Protein AF-A0A7C5IQB2-F1 (afdb_monomer)

Foldseek 3Di:
DVCVVVVVVVVVPPPCPDDDAAEAEAQAQWWWKQKADVRDIDIDGQALVDQDDDDDDDQDPAFIKMKIDHPPDIDIDTDGGPDDGGHWYQHVNHTSHDD

Sequence (99 aa):
MKYFLILILFASQVLWAQKPIRVVKATAVQTYFVEGKSGEKSDWWLDAGLACDIYQMDKISKPTWVAFHTDIDSFRVKMKPGEQYDFVVLLNGVDSCFT

Solvent-accessible surface area (backbone atoms only — not comparable to full-atom values): 6166 Å² total; per-residue (Å²): 118,80,66,58,60,57,56,55,64,62,66,67,68,76,76,79,68,75,81,82,69,49,77,40,49,24,75,55,50,64,31,33,36,33,42,57,86,86,56,50,73,45,80,43,73,65,54,62,87,39,55,76,80,77,88,81,76,79,92,52,91,52,76,35,47,37,33,45,40,43,79,72,37,67,52,74,47,77,43,45,63,91,62,84,84,77,66,47,51,24,50,73,81,40,62,26,48,58,131

pLDDT: mean 80.3, std 12.17, range [32.72, 93.31]

Structure (mmCIF, N/CA/C/O backbone):
data_AF-A0A7C5IQB2-F1
#
_entry.id   AF-A0A7C5IQB2-F1
#
loop_
_atom_site.group_PDB
_atom_site.id
_atom_site.type_symbol
_atom_site.label_atom_id
_atom_site.label_alt_id
_atom_site.label_comp_id
_atom_site.label_asym_id
_atom_site.label_entity_id
_atom_site.label_seq_id
_atom_site.pdbx_PDB_ins_code
_atom_site.Cartn_x
_atom_site.Cartn_y
_atom_site.Cartn_z
_atom_site.occupancy
_atom_site.B_iso_or_equiv
_atom_site.auth_seq_id
_atom_site.auth_comp_id
_atom_site.auth_asym_id
_atom_site.auth_atom_id
_atom_site.pdbx_PDB_model_num
ATOM 1 N N . MET A 1 1 ? -40.700 -35.216 -3.857 1.00 59.06 1 MET A N 1
ATOM 2 C CA . MET A 1 1 ? -40.457 -33.862 -3.295 1.00 59.06 1 MET A CA 1
ATOM 3 C C . MET A 1 1 ? -39.434 -33.813 -2.150 1.00 59.06 1 MET A C 1
ATOM 5 O O . MET A 1 1 ? -38.968 -32.731 -1.835 1.00 59.06 1 MET A O 1
ATOM 9 N N . LYS A 1 2 ? -39.020 -34.947 -1.558 1.00 60.25 2 LYS A N 1
ATOM 10 C CA . LYS A 1 2 ? -38.077 -34.989 -0.419 1.00 60.25 2 LYS A CA 1
ATOM 11 C C . LYS A 1 2 ? -36.649 -34.505 -0.741 1.00 60.25 2 LYS A C 1
ATOM 13 O O . LYS A 1 2 ? -36.035 -33.845 0.083 1.00 60.25 2 LYS A O 1
ATOM 18 N N . TYR A 1 3 ? -36.150 -34.770 -1.949 1.00 73.56 3 TYR A N 1
ATOM 19 C CA . TYR A 1 3 ? -34.792 -34.378 -2.366 1.00 73.56 3 TYR A CA 1
ATOM 20 C C . TYR A 1 3 ? -34.691 -32.947 -2.911 1.00 73.56 3 TYR A C 1
ATOM 22 O O . TYR A 1 3 ? -33.599 -32.399 -3.014 1.00 73.56 3 TYR A O 1
ATOM 30 N N . PHE A 1 4 ? -35.830 -32.324 -3.225 1.00 77.75 4 PHE A N 1
ATOM 31 C CA . PHE A 1 4 ? -35.874 -30.969 -3.775 1.00 77.75 4 PHE A CA 1
ATOM 32 C C . PHE A 1 4 ? -35.406 -29.928 -2.749 1.00 77.75 4 PHE A C 1
ATOM 34 O O . PHE A 1 4 ? -34.681 -28.999 -3.085 1.00 77.75 4 PHE A O 1
ATOM 41 N N . LEU A 1 5 ? -35.743 -30.142 -1.474 1.00 75.00 5 LEU A N 1
ATOM 42 C CA . LEU A 1 5 ? -35.334 -29.265 -0.377 1.00 75.00 5 LEU A CA 1
ATOM 43 C C . LEU A 1 5 ? -33.820 -29.329 -0.108 1.00 75.00 5 LEU A C 1
ATOM 45 O O . LEU A 1 5 ? -33.202 -28.318 0.209 1.00 75.00 5 LEU A O 1
ATOM 49 N N . ILE A 1 6 ? -33.218 -30.508 -0.294 1.00 77.38 6 ILE A N 1
ATOM 50 C CA . ILE A 1 6 ? -31.774 -30.726 -0.129 1.00 77.38 6 ILE A CA 1
ATOM 51 C C . ILE A 1 6 ? -31.002 -30.006 -1.243 1.00 77.38 6 ILE A C 1
ATOM 53 O O . ILE A 1 6 ? -29.987 -29.372 -0.974 1.00 77.38 6 ILE A O 1
ATOM 57 N N . LEU A 1 7 ? -31.521 -30.022 -2.475 1.00 76.50 7 LEU A N 1
ATOM 58 C CA . LEU A 1 7 ? -30.914 -29.324 -3.613 1.00 76.50 7 LEU A CA 1
ATOM 59 C C . LEU A 1 7 ? -30.876 -27.794 -3.412 1.00 76.50 7 LEU A C 1
ATOM 61 O O . LEU A 1 7 ? -29.890 -27.150 -3.760 1.00 76.50 7 LEU A O 1
ATOM 65 N N . ILE A 1 8 ? -31.914 -27.219 -2.793 1.00 77.31 8 ILE A N 1
ATOM 66 C CA . ILE A 1 8 ? -31.995 -25.777 -2.493 1.00 77.31 8 ILE A CA 1
ATOM 67 C C . ILE A 1 8 ? -30.997 -25.366 -1.395 1.00 77.31 8 ILE A C 1
ATOM 69 O O . ILE A 1 8 ? -30.416 -24.285 -1.466 1.00 77.31 8 ILE A O 1
ATOM 73 N N . LEU A 1 9 ? -30.753 -26.232 -0.407 1.00 74.25 9 LEU A N 1
ATOM 74 C CA . LEU A 1 9 ? -29.793 -25.981 0.678 1.00 74.25 9 LEU A CA 1
ATOM 75 C C . LEU A 1 9 ? -28.329 -25.994 0.207 1.00 74.25 9 LEU A C 1
ATOM 77 O O . LEU A 1 9 ? -27.518 -25.244 0.744 1.00 74.25 9 LEU A O 1
ATOM 81 N N . PHE A 1 10 ? -27.987 -26.792 -0.808 1.00 70.38 10 PHE A N 1
ATOM 82 C CA . PHE A 1 10 ? -26.646 -26.768 -1.409 1.00 70.38 10 PHE A CA 1
ATOM 83 C C . PHE A 1 10 ? -26.428 -25.556 -2.328 1.00 70.38 10 PHE A C 1
ATOM 85 O O . PHE A 1 10 ? -25.313 -25.047 -2.418 1.00 70.38 10 PHE A O 1
ATOM 92 N N . ALA A 1 11 ? -27.487 -25.043 -2.961 1.00 70.12 11 ALA A N 1
ATOM 93 C CA . ALA A 1 11 ? -27.404 -23.881 -3.846 1.00 70.12 11 ALA A CA 1
ATOM 94 C C . ALA A 1 11 ? -27.167 -22.544 -3.111 1.00 70.12 11 ALA A C 1
ATOM 96 O O . ALA A 1 11 ? -26.762 -21.573 -3.743 1.00 70.12 11 ALA A O 1
ATOM 97 N N . SER A 1 12 ? -27.378 -22.460 -1.792 1.00 66.62 12 SER A N 1
ATOM 98 C CA . SER A 1 12 ? -27.155 -21.222 -1.022 1.00 66.62 12 SER A CA 1
ATOM 99 C C . SER A 1 12 ? -25.691 -20.981 -0.624 1.00 66.62 12 SER A C 1
ATOM 101 O O . SER A 1 12 ? -25.362 -19.901 -0.136 1.00 66.62 12 SER A O 1
ATOM 103 N N . GLN A 1 13 ? -24.796 -21.948 -0.857 1.00 67.38 13 GLN A N 1
ATOM 104 C CA . GLN A 1 13 ? -23.392 -21.869 -0.432 1.00 67.38 13 GLN A CA 1
ATOM 105 C C . GLN A 1 13 ? -22.489 -21.073 -1.398 1.00 67.38 13 GLN A C 1
ATOM 107 O O . GLN A 1 13 ? -21.353 -20.765 -1.055 1.00 67.38 13 GLN A O 1
ATOM 112 N N . VAL A 1 14 ? -22.965 -20.698 -2.593 1.00 64.44 14 VAL A N 1
ATOM 113 C CA . VAL A 1 14 ? -22.116 -20.095 -3.649 1.00 64.44 14 VAL A CA 1
ATOM 114 C C . VAL A 1 14 ? -21.942 -18.570 -3.567 1.00 64.44 14 VAL A C 1
ATOM 116 O O . VAL A 1 14 ? -21.285 -17.990 -4.426 1.00 64.44 14 VAL A O 1
ATOM 119 N N 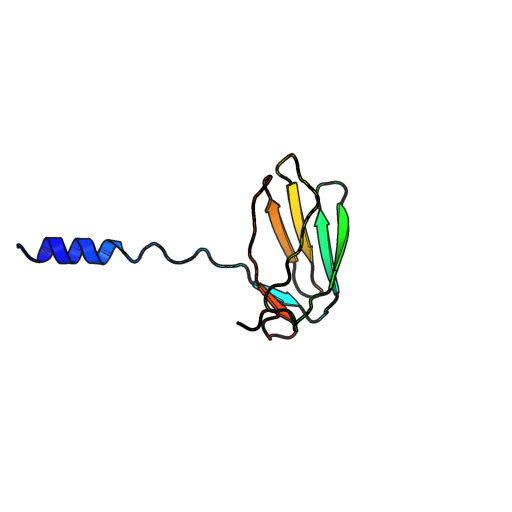. LEU A 1 15 ? -22.502 -17.891 -2.560 1.00 62.66 15 LEU A N 1
ATOM 120 C CA . LEU A 1 15 ? -22.538 -16.416 -2.526 1.00 62.66 15 LEU A CA 1
ATOM 121 C C . LEU A 1 15 ? -21.480 -15.742 -1.639 1.00 62.66 15 LEU A C 1
ATOM 123 O O . LEU A 1 15 ? -21.458 -14.518 -1.544 1.00 62.66 15 LEU A O 1
ATOM 127 N N . TRP A 1 16 ? -20.571 -16.500 -1.028 1.00 61.03 16 TRP A N 1
ATOM 128 C CA . TRP A 1 16 ? -19.488 -15.948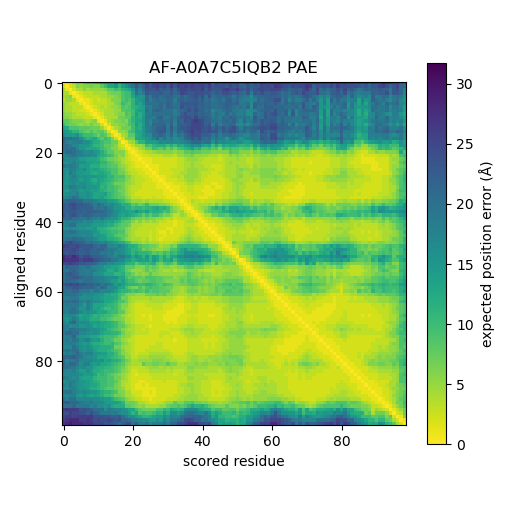 -0.204 1.00 61.03 16 TRP A CA 1
ATOM 129 C C . TRP A 1 16 ? -18.175 -15.933 -0.995 1.00 61.03 16 TRP A C 1
ATOM 131 O O . TRP A 1 16 ? -17.160 -16.476 -0.568 1.00 61.03 16 TRP A O 1
ATOM 141 N N . ALA A 1 17 ? -18.210 -15.356 -2.197 1.00 61.62 17 ALA A N 1
ATOM 142 C CA . ALA A 1 17 ? -17.018 -15.174 -3.014 1.00 61.62 17 ALA A CA 1
ATOM 143 C C . ALA A 1 17 ? -16.188 -14.005 -2.459 1.00 61.62 17 ALA A C 1
ATOM 145 O O . ALA A 1 17 ? -16.723 -12.950 -2.117 1.00 61.62 17 ALA A O 1
ATOM 146 N N . GLN A 1 18 ? -14.887 -14.246 -2.322 1.00 66.06 18 GLN A N 1
ATOM 147 C CA . GLN A 1 18 ? -13.895 -13.403 -1.655 1.00 66.06 18 GLN A CA 1
ATOM 148 C C . GLN A 1 18 ? -14.012 -11.927 -2.061 1.00 66.06 18 GLN A C 1
ATOM 150 O O . GLN A 1 18 ? -14.192 -11.608 -3.238 1.00 66.06 18 GLN A O 1
ATOM 155 N N . LYS A 1 19 ? -13.888 -11.012 -1.087 1.00 69.25 19 LYS A N 1
ATOM 156 C CA . LYS A 1 19 ? -13.748 -9.584 -1.400 1.00 69.25 19 LYS A CA 1
ATOM 157 C C . LYS A 1 19 ? -12.561 -9.440 -2.358 1.00 69.25 19 LYS A C 1
ATOM 159 O O . LYS A 1 19 ? -11.499 -9.971 -2.034 1.00 69.25 19 LYS A O 1
ATOM 164 N N . PRO A 1 20 ? -12.719 -8.765 -3.510 1.00 73.81 20 PRO A N 1
ATOM 165 C CA . PRO A 1 20 ? -11.623 -8.626 -4.453 1.00 73.81 20 PRO A CA 1
ATOM 166 C C . PRO A 1 20 ? -10.475 -7.892 -3.759 1.00 73.81 20 PRO A C 1
ATOM 168 O O . PRO A 1 20 ? -10.639 -6.749 -3.323 1.00 73.81 20 PRO A O 1
ATOM 171 N N . ILE A 1 21 ? -9.338 -8.573 -3.625 1.00 81.94 21 ILE A N 1
ATOM 172 C CA . ILE A 1 21 ? -8.104 -7.965 -3.138 1.00 81.94 21 ILE A CA 1
ATOM 173 C C . ILE A 1 21 ? -7.667 -6.949 -4.190 1.00 81.94 21 ILE A C 1
ATOM 175 O O . ILE A 1 21 ? -7.716 -7.210 -5.395 1.00 81.94 21 ILE A O 1
ATOM 179 N N . ARG A 1 22 ? -7.296 -5.752 -3.740 1.00 87.69 22 ARG A N 1
ATOM 180 C CA . ARG A 1 22 ? -6.837 -4.703 -4.645 1.00 87.69 22 ARG A CA 1
ATOM 181 C C . ARG A 1 22 ? -5.461 -5.079 -5.183 1.00 87.69 22 ARG A C 1
ATOM 183 O O . ARG A 1 22 ? -4.570 -5.381 -4.403 1.00 87.69 22 ARG A O 1
ATOM 190 N N . VAL A 1 23 ? -5.293 -4.996 -6.498 1.00 88.31 23 VAL A N 1
ATOM 191 C CA . VAL A 1 23 ? -4.009 -5.204 -7.172 1.00 88.31 23 VAL A CA 1
ATOM 192 C C . VAL A 1 23 ? -3.521 -3.866 -7.714 1.00 88.31 23 VAL A C 1
ATOM 194 O O . VAL A 1 23 ? -4.279 -3.172 -8.392 1.00 88.31 23 VAL A O 1
ATOM 197 N N . VAL A 1 24 ? -2.277 -3.510 -7.410 1.00 89.44 24 VAL A N 1
ATOM 198 C CA . VAL A 1 24 ? -1.618 -2.256 -7.803 1.00 89.44 24 VAL A CA 1
ATOM 199 C C . VAL A 1 24 ? -0.380 -2.602 -8.616 1.00 89.44 24 VAL A C 1
ATOM 201 O O . VAL A 1 24 ? 0.314 -3.558 -8.295 1.00 89.44 24 VAL A O 1
ATOM 204 N N . LYS A 1 25 ? -0.087 -1.857 -9.680 1.00 90.44 25 LYS A N 1
ATOM 205 C CA . LYS A 1 25 ? 1.088 -2.118 -10.529 1.00 90.44 25 LYS A CA 1
ATOM 206 C C . LYS A 1 25 ? 2.224 -1.154 -10.205 1.00 90.44 25 LYS A C 1
ATOM 208 O O . LYS A 1 25 ? 1.967 0.005 -9.890 1.00 90.44 25 LYS A O 1
ATOM 213 N N . ALA A 1 26 ? 3.462 -1.617 -10.328 1.00 90.06 26 ALA A N 1
ATOM 214 C CA . ALA A 1 26 ? 4.666 -0.800 -10.200 1.00 90.06 26 ALA A CA 1
ATOM 215 C C . ALA A 1 26 ? 5.751 -1.289 -11.172 1.00 90.06 26 ALA A C 1
ATOM 217 O O . ALA A 1 26 ? 5.820 -2.484 -11.466 1.00 90.06 26 ALA A O 1
ATOM 218 N N . THR A 1 27 ? 6.613 -0.395 -11.659 1.00 90.50 27 THR A N 1
ATOM 219 C CA . THR A 1 27 ? 7.922 -0.789 -12.224 1.00 90.50 27 THR A CA 1
ATOM 220 C C . THR A 1 27 ? 9.074 -0.408 -11.304 1.00 90.50 27 THR A C 1
ATOM 222 O O . THR A 1 27 ? 10.118 -1.065 -11.315 1.00 90.50 27 THR A O 1
ATOM 225 N N . ALA A 1 28 ? 8.873 0.608 -10.461 1.00 89.25 28 ALA A N 1
ATOM 226 C CA . ALA A 1 28 ? 9.848 1.053 -9.481 1.00 89.25 28 ALA A CA 1
ATOM 227 C C . ALA A 1 28 ? 9.697 0.305 -8.149 1.00 89.25 28 ALA A C 1
ATOM 229 O O . ALA A 1 28 ? 8.596 0.069 -7.658 1.00 89.25 28 ALA A O 1
ATOM 230 N N . VAL A 1 29 ? 10.840 -0.017 -7.542 1.00 87.94 29 VAL A N 1
ATOM 231 C CA . VAL A 1 29 ? 10.935 -0.614 -6.199 1.00 87.94 29 VAL A CA 1
ATOM 232 C C . VAL A 1 29 ? 10.546 0.399 -5.119 1.00 87.94 29 VAL A C 1
ATOM 234 O O . VAL A 1 29 ? 9.975 0.045 -4.093 1.00 87.94 29 VAL A O 1
ATOM 237 N N . GLN A 1 30 ? 10.857 1.674 -5.349 1.00 90.31 30 GLN A N 1
ATOM 238 C CA . GLN A 1 30 ? 10.525 2.751 -4.431 1.00 90.31 30 GLN A CA 1
ATOM 239 C C . GLN A 1 30 ? 9.073 3.195 -4.632 1.00 90.31 30 GLN A C 1
ATOM 241 O O . GLN A 1 30 ? 8.662 3.575 -5.727 1.00 90.31 30 GLN A O 1
ATOM 246 N N . THR A 1 31 ? 8.324 3.192 -3.540 1.00 91.19 31 THR A N 1
ATOM 247 C CA . THR A 1 31 ? 6.924 3.605 -3.429 1.00 91.19 31 THR A CA 1
ATOM 248 C C . THR A 1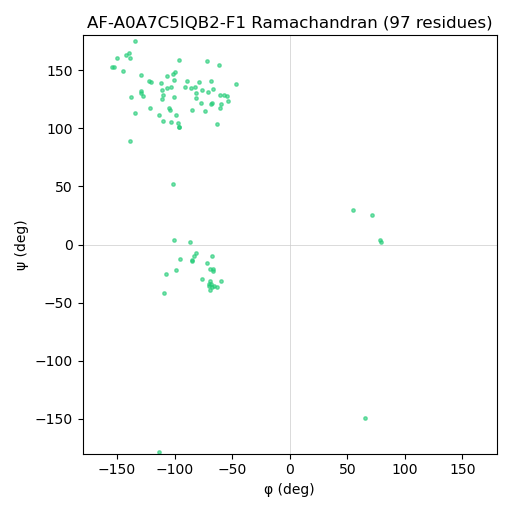 31 ? 6.761 4.496 -2.203 1.00 91.19 31 THR A C 1
ATOM 250 O O . THR A 1 31 ? 7.721 4.717 -1.464 1.00 91.19 31 THR A O 1
ATOM 253 N N . TYR A 1 32 ? 5.575 5.058 -1.986 1.00 92.06 32 TYR A N 1
ATOM 254 C CA . TYR A 1 32 ? 5.322 5.832 -0.773 1.00 92.06 32 TYR A CA 1
ATOM 255 C C . TYR A 1 32 ? 3.851 5.826 -0.371 1.00 92.06 32 TYR A C 1
ATOM 257 O O . TYR A 1 32 ? 2.942 5.730 -1.203 1.00 92.06 32 TYR A O 1
ATOM 265 N N . PHE A 1 33 ? 3.627 5.993 0.926 1.00 92.25 33 PHE A N 1
ATOM 266 C CA . PHE A 1 33 ? 2.320 6.268 1.498 1.00 92.25 33 PHE A CA 1
ATOM 267 C C . PHE A 1 33 ? 2.165 7.757 1.790 1.00 92.25 33 PHE A C 1
ATOM 269 O O . PHE A 1 33 ? 3.128 8.452 2.106 1.00 92.25 33 PHE A O 1
ATOM 276 N N . VAL A 1 34 ? 0.934 8.247 1.678 1.00 91.88 34 VAL A N 1
ATOM 277 C CA . VAL A 1 34 ? 0.533 9.589 2.095 1.00 91.88 34 VAL A CA 1
ATOM 278 C C . VAL A 1 34 ? -0.569 9.461 3.128 1.00 91.88 34 VAL A C 1
ATOM 280 O O . VAL A 1 34 ? -1.661 8.958 2.833 1.00 91.88 34 VAL A O 1
ATOM 283 N N . GLU A 1 35 ? -0.293 9.942 4.334 1.00 88.50 35 GLU A N 1
ATOM 284 C CA . GLU A 1 35 ? -1.181 9.769 5.477 1.00 88.50 35 GLU A CA 1
ATOM 285 C C . GLU A 1 35 ? -1.913 11.061 5.850 1.00 88.50 35 GLU A C 1
ATOM 287 O O . GLU A 1 35 ? -1.361 12.162 5.934 1.00 88.50 35 GLU A O 1
ATOM 292 N N . GLY A 1 36 ? -3.215 10.926 6.099 1.00 81.88 36 GLY A N 1
ATOM 293 C CA . GLY A 1 36 ? -4.027 11.980 6.690 1.00 81.88 36 GLY A CA 1
ATOM 294 C C . GLY A 1 36 ? -4.186 13.231 5.829 1.00 81.88 36 GLY A C 1
ATOM 295 O O . GLY A 1 36 ? -4.316 13.174 4.607 1.00 81.88 36 GLY A O 1
ATOM 296 N N . LYS A 1 37 ? -4.333 14.375 6.509 1.00 72.69 37 LYS A N 1
ATOM 297 C CA . LYS A 1 37 ? -4.512 15.694 5.877 1.00 72.69 37 LYS A CA 1
ATOM 298 C C . LYS A 1 37 ? -3.217 16.500 5.819 1.00 72.69 37 LYS A C 1
ATOM 300 O O . LYS A 1 37 ? -3.152 17.419 5.011 1.00 72.69 37 LYS A O 1
ATOM 305 N N . SER A 1 38 ? -2.239 16.186 6.674 1.00 73.69 38 SER A N 1
ATOM 306 C CA . SER A 1 38 ? -0.914 16.813 6.640 1.00 73.69 38 SER A CA 1
ATOM 307 C C . SER A 1 38 ? -0.153 16.429 5.373 1.00 73.69 38 SER A C 1
ATOM 309 O O . SER A 1 38 ? 0.690 17.199 4.926 1.00 73.69 38 SER A O 1
ATOM 311 N N . GLY A 1 39 ? -0.508 15.296 4.752 1.00 78.75 39 GLY A N 1
ATOM 312 C CA . GLY A 1 3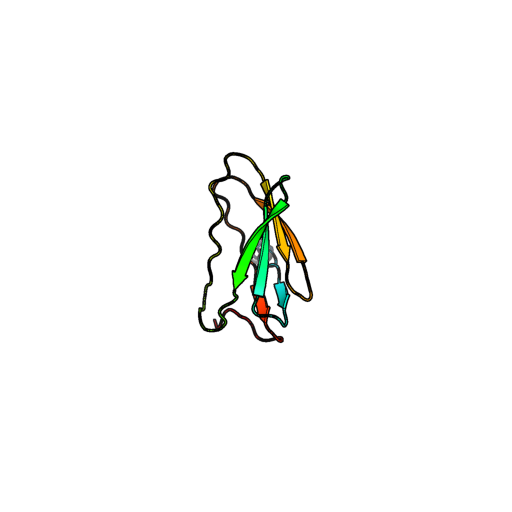9 ? 0.140 14.836 3.529 1.00 78.75 39 GLY A CA 1
ATOM 313 C C . GLY A 1 39 ? 1.554 14.331 3.792 1.00 78.75 39 GLY A C 1
ATOM 314 O O . GLY A 1 39 ? 2.395 14.394 2.897 1.00 78.75 39 GLY A O 1
ATOM 315 N N . GLU A 1 40 ? 1.811 13.876 5.020 1.00 83.75 40 GLU A N 1
ATOM 316 C CA . GLU A 1 40 ? 3.075 13.260 5.405 1.00 83.75 40 GLU A CA 1
ATOM 317 C C . GLU A 1 40 ? 3.348 12.063 4.506 1.00 83.75 40 GLU A C 1
ATOM 319 O O . GLU A 1 40 ? 2.466 11.229 4.280 1.00 83.75 40 GLU A O 1
ATOM 324 N N . LYS A 1 41 ? 4.558 12.052 3.944 1.00 89.69 41 LYS A N 1
ATOM 325 C CA . LYS A 1 41 ? 5.022 11.018 3.032 1.00 89.69 41 LYS A CA 1
ATOM 326 C C . LYS A 1 41 ? 5.915 10.054 3.786 1.00 89.69 41 LYS A C 1
ATOM 328 O O . LYS A 1 41 ? 6.904 10.484 4.377 1.00 89.69 41 LYS A O 1
ATOM 333 N N . SER A 1 42 ? 5.588 8.778 3.681 1.00 89.81 42 SER A N 1
ATOM 334 C CA . SER A 1 42 ? 6.404 7.686 4.193 1.00 89.81 42 SER A CA 1
ATOM 335 C C . SER A 1 42 ? 6.907 6.882 3.009 1.00 89.81 42 SER A C 1
ATOM 337 O O . SER A 1 42 ? 6.110 6.256 2.308 1.00 89.81 42 SE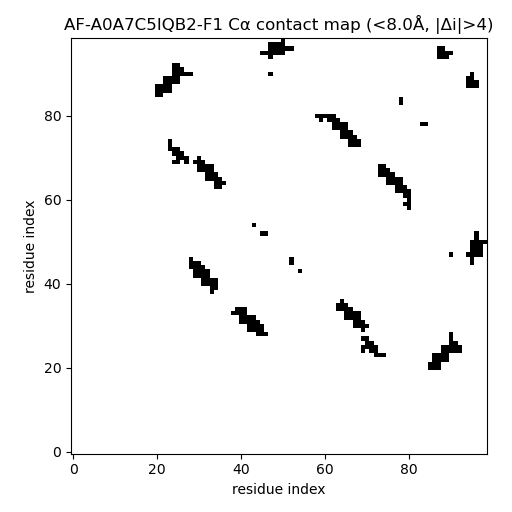R A O 1
ATOM 339 N N . ASP A 1 43 ? 8.211 6.940 2.755 1.00 90.69 43 ASP A N 1
ATOM 340 C CA . ASP A 1 43 ? 8.828 6.142 1.700 1.00 90.69 43 ASP A CA 1
ATOM 341 C C . ASP A 1 43 ? 8.788 4.653 2.070 1.00 90.69 43 ASP A C 1
ATOM 343 O O . ASP A 1 43 ? 8.994 4.270 3.224 1.00 90.69 43 ASP A O 1
ATOM 347 N N . TRP A 1 44 ? 8.523 3.814 1.074 1.00 88.38 44 TRP A N 1
ATOM 348 C CA . TRP A 1 44 ? 8.423 2.367 1.211 1.00 88.38 44 TRP A CA 1
ATOM 349 C C . TRP A 1 44 ? 9.127 1.679 0.046 1.00 88.38 44 TRP A C 1
ATOM 351 O O . TRP A 1 44 ? 8.844 1.969 -1.118 1.00 88.38 44 TRP A O 1
ATOM 361 N N . TRP A 1 45 ? 10.037 0.755 0.338 1.00 87.44 45 TRP A N 1
ATOM 362 C CA . TRP A 1 45 ? 10.758 -0.004 -0.682 1.00 87.44 45 TRP A CA 1
ATOM 363 C C . TRP A 1 45 ? 10.199 -1.414 -0.750 1.00 87.44 45 TRP A C 1
ATOM 365 O O . TRP A 1 45 ? 10.291 -2.156 0.217 1.00 87.44 45 TRP A O 1
ATOM 375 N N . LEU A 1 46 ? 9.638 -1.765 -1.904 1.00 82.38 46 LEU A N 1
ATOM 376 C CA . LEU A 1 46 ? 9.095 -3.091 -2.161 1.00 82.38 46 LEU A CA 1
ATOM 377 C C . LEU A 1 46 ? 10.230 -4.114 -2.209 1.00 82.38 46 LEU A C 1
ATOM 379 O O . LEU A 1 46 ? 11.106 -4.017 -3.063 1.00 82.38 46 LEU A O 1
ATOM 383 N N . ASP A 1 47 ? 10.201 -5.131 -1.360 1.00 76.19 47 ASP A N 1
ATOM 384 C CA . ASP A 1 47 ? 11.141 -6.246 -1.468 1.00 76.19 47 ASP A CA 1
ATOM 385 C C . ASP A 1 47 ? 10.455 -7.464 -2.092 1.00 76.19 47 ASP A C 1
ATOM 387 O O . ASP A 1 47 ? 9.685 -8.165 -1.440 1.00 76.19 47 ASP A O 1
ATOM 391 N N . ALA A 1 48 ? 10.759 -7.746 -3.362 1.00 66.25 48 ALA A N 1
ATOM 392 C CA . ALA A 1 48 ? 10.247 -8.931 -4.053 1.00 66.25 48 ALA A CA 1
ATO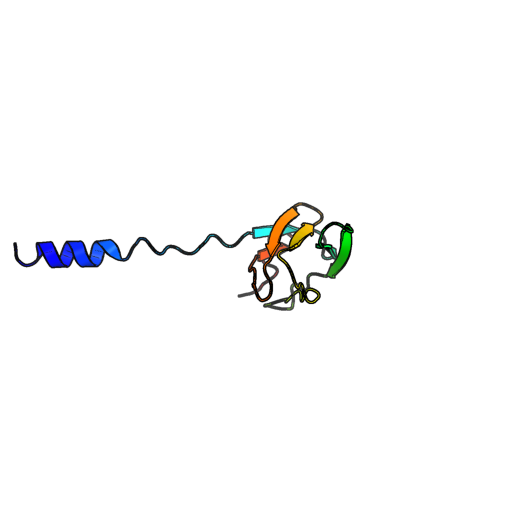M 393 C C . ALA A 1 48 ? 10.803 -10.257 -3.488 1.00 66.25 48 ALA A C 1
ATOM 395 O O . ALA A 1 48 ? 10.346 -11.328 -3.875 1.00 66.25 48 ALA A O 1
ATOM 396 N N . GLY A 1 49 ? 11.812 -10.214 -2.612 1.00 67.19 49 GLY A N 1
ATOM 397 C CA . GLY A 1 49 ? 12.332 -11.377 -1.896 1.00 67.19 49 GLY A CA 1
ATOM 398 C C . GLY A 1 49 ? 11.561 -11.719 -0.617 1.00 67.19 49 GLY A C 1
ATOM 399 O O . GLY A 1 49 ? 11.751 -12.812 -0.080 1.00 67.19 49 GLY A O 1
ATOM 400 N N . LEU A 1 50 ? 10.695 -10.824 -0.123 1.00 64.00 50 LEU A N 1
ATOM 401 C CA . LEU A 1 50 ? 9.896 -11.027 1.086 1.00 64.00 50 LEU A CA 1
ATOM 402 C C . LEU A 1 50 ? 8.449 -11.357 0.709 1.00 64.00 50 LEU A C 1
ATOM 404 O O . LEU A 1 50 ? 7.725 -10.531 0.168 1.00 64.00 50 LEU A O 1
ATOM 408 N N . ALA A 1 51 ? 8.007 -12.573 1.042 1.00 59.62 51 ALA A N 1
ATOM 409 C CA . ALA A 1 51 ? 6.672 -13.059 0.691 1.00 59.62 51 ALA A CA 1
ATOM 410 C C . ALA A 1 51 ? 5.533 -12.193 1.265 1.00 59.62 51 ALA A C 1
ATOM 412 O O . ALA A 1 51 ? 4.501 -12.065 0.631 1.00 59.62 51 ALA A O 1
ATOM 413 N N . CYS A 1 52 ? 5.700 -11.553 2.424 1.00 63.81 52 CYS A N 1
ATOM 414 C CA . CYS A 1 52 ? 4.686 -10.662 2.994 1.00 63.81 52 CYS A CA 1
ATOM 415 C C . CYS A 1 52 ? 5.363 -9.429 3.584 1.00 63.81 52 CYS A C 1
ATOM 417 O O . CYS A 1 52 ? 5.728 -9.424 4.760 1.00 63.81 52 CYS A O 1
ATOM 419 N N . ASP A 1 53 ? 5.543 -8.398 2.767 1.00 66.62 53 ASP A N 1
ATOM 420 C CA . ASP A 1 53 ? 6.029 -7.112 3.249 1.00 66.62 53 ASP A CA 1
ATOM 421 C C . ASP A 1 53 ? 4.890 -6.358 3.961 1.00 66.62 53 ASP A C 1
ATOM 423 O O . ASP A 1 53 ? 3.810 -6.156 3.399 1.00 66.62 53 ASP A O 1
ATOM 427 N N . ILE A 1 54 ? 5.090 -6.003 5.232 1.00 75.81 54 ILE A N 1
ATOM 428 C CA . ILE A 1 54 ? 4.047 -5.417 6.086 1.00 75.81 54 ILE A CA 1
ATOM 429 C C . ILE A 1 54 ? 4.390 -3.958 6.352 1.00 75.81 54 ILE A C 1
ATOM 431 O O . ILE A 1 54 ? 5.246 -3.655 7.183 1.00 75.81 54 ILE A O 1
ATOM 435 N N . TYR A 1 55 ? 3.652 -3.049 5.715 1.00 79.44 55 TYR A N 1
ATOM 436 C CA . TYR A 1 55 ? 3.689 -1.639 6.084 1.00 79.44 55 TYR A CA 1
ATOM 437 C C . TYR A 1 55 ? 2.942 -1.412 7.397 1.00 79.44 55 TYR A C 1
ATOM 439 O O . TYR A 1 55 ? 1.721 -1.581 7.476 1.00 79.44 55 TYR A O 1
ATOM 447 N N . GLN A 1 56 ? 3.674 -1.003 8.432 1.00 79.50 56 GLN A N 1
ATOM 448 C CA . GLN A 1 56 ? 3.085 -0.607 9.703 1.00 79.50 56 GLN A CA 1
ATOM 449 C C . GLN A 1 56 ? 2.976 0.914 9.785 1.00 79.50 56 GLN A C 1
ATOM 451 O O . GLN A 1 56 ? 3.971 1.622 9.904 1.00 79.50 56 GLN A O 1
ATOM 456 N N . MET A 1 57 ? 1.735 1.392 9.766 1.00 76.44 57 MET A N 1
ATOM 457 C CA . MET A 1 57 ? 1.403 2.794 9.990 1.00 76.44 57 MET A CA 1
ATOM 458 C C . MET A 1 57 ? 1.579 3.216 11.448 1.00 76.44 57 MET A C 1
ATOM 460 O O . MET A 1 57 ? 1.437 2.408 12.377 1.00 76.44 57 MET A O 1
ATOM 464 N N . ASP A 1 58 ? 1.736 4.522 11.647 1.00 78.06 58 ASP A N 1
ATOM 465 C CA . ASP A 1 58 ? 1.633 5.129 12.964 1.00 78.06 58 ASP A CA 1
ATOM 466 C C . ASP A 1 58 ? 0.240 4.942 13.578 1.00 78.06 58 ASP A C 1
ATOM 468 O O . ASP A 1 58 ? -0.789 4.769 12.912 1.00 78.06 58 ASP A O 1
ATOM 472 N N . LYS A 1 59 ? 0.190 4.979 14.913 1.00 78.94 59 LYS A N 1
ATOM 473 C CA . LYS A 1 59 ? -1.042 4.742 15.667 1.00 78.94 59 LYS A CA 1
ATOM 474 C C . LYS A 1 59 ? -2.091 5.816 15.362 1.00 78.94 59 LYS A C 1
ATOM 476 O O . LYS A 1 59 ? -2.084 6.902 15.942 1.00 78.94 59 LYS A O 1
ATOM 481 N N . ILE A 1 60 ? -3.082 5.466 14.547 1.00 82.75 60 ILE A N 1
ATOM 482 C CA . ILE A 1 60 ? -4.249 6.316 14.299 1.00 82.75 60 ILE A CA 1
ATOM 483 C C . ILE A 1 60 ? -5.288 6.184 15.424 1.00 82.75 60 ILE A C 1
ATOM 485 O O . ILE A 1 60 ? -5.699 5.092 15.812 1.00 82.75 60 ILE A O 1
ATOM 489 N N . SER A 1 61 ? -5.746 7.318 15.959 1.00 83.56 61 SER A N 1
ATOM 490 C CA . SER A 1 61 ? -6.815 7.382 16.977 1.00 83.56 61 SER A CA 1
ATOM 491 C C . SER A 1 61 ? -8.207 7.624 16.381 1.00 83.56 61 SER A C 1
ATOM 493 O O . SER A 1 61 ? -9.219 7.489 17.067 1.00 83.56 61 SER A O 1
ATOM 495 N N . LYS A 1 62 ? -8.271 7.990 15.097 1.00 88.62 62 LYS A N 1
ATOM 496 C CA . LYS A 1 62 ? -9.494 8.292 14.345 1.00 88.62 62 LYS A CA 1
ATOM 497 C C . LYS A 1 62 ? -9.388 7.693 12.942 1.00 88.62 62 LYS A C 1
ATOM 499 O O . LYS A 1 62 ? -8.275 7.430 12.497 1.00 88.62 62 LYS A O 1
ATOM 504 N N . PRO A 1 63 ? -10.513 7.496 12.232 1.00 90.31 63 PRO A N 1
ATOM 505 C CA . PRO A 1 63 ? -10.469 7.045 10.851 1.00 90.31 63 PRO A CA 1
ATOM 506 C C . PRO A 1 63 ? -9.701 8.026 9.958 1.00 90.31 63 PRO A C 1
ATOM 508 O O . PRO A 1 63 ? -10.104 9.187 9.827 1.00 90.31 63 PRO A O 1
ATOM 511 N N . THR A 1 64 ? -8.643 7.541 9.318 1.00 90.56 64 THR A N 1
ATOM 512 C CA . THR A 1 64 ? -7.693 8.345 8.545 1.00 90.56 64 THR A CA 1
ATOM 513 C C . THR A 1 64 ? -7.631 7.833 7.117 1.00 90.56 64 THR A C 1
ATOM 515 O O . THR A 1 64 ? -7.716 6.636 6.856 1.00 90.56 64 THR A O 1
ATOM 518 N N . TRP A 1 65 ? -7.535 8.757 6.167 1.00 91.94 65 TRP A N 1
ATOM 519 C CA . TRP A 1 65 ? -7.307 8.392 4.779 1.00 91.94 65 TRP A CA 1
ATOM 520 C C . TRP A 1 65 ? -5.826 8.151 4.532 1.00 91.94 65 TRP A C 1
ATOM 522 O O . TRP A 1 65 ? -5.003 8.971 4.928 1.00 91.94 65 TRP A O 1
ATOM 532 N N . VAL A 1 66 ? -5.536 7.078 3.814 1.00 90.88 66 VAL A N 1
ATOM 533 C CA . VAL A 1 66 ? -4.192 6.646 3.450 1.00 90.88 66 VAL A CA 1
ATOM 534 C C . VAL A 1 66 ? -4.179 6.462 1.949 1.00 90.88 66 VAL A C 1
ATOM 536 O O . VAL A 1 66 ? -5.077 5.811 1.409 1.00 90.88 66 VAL A O 1
ATOM 539 N N . ALA A 1 67 ? -3.226 7.086 1.272 1.00 92.94 67 ALA A N 1
ATOM 540 C CA . ALA A 1 67 ? -3.003 6.870 -0.147 1.00 92.94 67 ALA A CA 1
ATOM 541 C C . ALA A 1 67 ? -1.687 6.129 -0.345 1.00 92.94 67 ALA A C 1
ATOM 543 O O . ALA A 1 67 ? -0.683 6.506 0.245 1.00 92.94 67 ALA A O 1
ATOM 544 N N . PHE A 1 68 ? -1.702 5.088 -1.164 1.00 92.56 68 PHE A N 1
ATOM 545 C CA . PHE A 1 68 ? -0.502 4.400 -1.614 1.00 92.56 68 PHE A CA 1
ATOM 546 C C . PHE A 1 68 ? -0.206 4.823 -3.044 1.00 92.56 68 PHE A C 1
ATOM 548 O O . PHE A 1 68 ? -1.124 4.885 -3.869 1.00 92.56 68 PHE A O 1
ATOM 555 N N . HIS A 1 69 ? 1.059 5.104 -3.325 1.00 93.31 69 HIS A N 1
ATOM 556 C CA . HIS A 1 69 ? 1.517 5.589 -4.615 1.00 93.31 69 HIS A CA 1
ATOM 557 C C . HIS A 1 69 ? 2.695 4.765 -5.121 1.00 93.31 69 HIS A C 1
ATOM 559 O O . HIS A 1 69 ? 3.698 4.591 -4.425 1.00 93.31 69 HIS A O 1
ATOM 565 N N . THR A 1 70 ? 2.581 4.329 -6.371 1.00 92.81 70 THR A N 1
ATOM 566 C CA . THR A 1 70 ? 3.672 3.773 -7.167 1.00 92.81 70 THR A CA 1
ATOM 567 C C . THR A 1 70 ? 3.982 4.715 -8.332 1.00 92.81 70 THR A C 1
ATOM 569 O O . THR A 1 70 ? 3.388 5.787 -8.478 1.00 92.81 70 THR A O 1
ATOM 572 N N . ASP A 1 71 ? 4.931 4.324 -9.172 1.00 93.00 71 ASP A N 1
ATOM 573 C CA . ASP A 1 71 ? 5.256 5.005 -10.422 1.00 93.00 71 ASP A CA 1
ATOM 574 C C . ASP A 1 71 ? 4.162 4.872 -11.500 1.00 93.00 71 ASP A C 1
ATOM 576 O O . ASP A 1 71 ? 4.103 5.696 -12.411 1.00 93.00 71 ASP A O 1
ATOM 580 N N . ILE A 1 72 ? 3.286 3.865 -11.395 1.00 91.81 72 ILE A N 1
ATOM 581 C CA . ILE A 1 72 ? 2.234 3.582 -12.388 1.00 91.81 72 ILE A CA 1
ATOM 582 C C . ILE A 1 72 ? 0.840 3.908 -11.851 1.00 91.81 72 ILE A C 1
ATOM 584 O O . ILE A 1 72 ? -0.010 4.406 -12.588 1.00 91.81 72 ILE A O 1
ATOM 588 N N . ASP A 1 73 ? 0.575 3.563 -10.595 1.00 91.75 73 ASP A N 1
ATOM 589 C CA . ASP A 1 73 ? -0.771 3.482 -10.046 1.00 91.75 73 ASP A CA 1
ATOM 590 C C . ASP A 1 73 ? -0.826 4.045 -8.622 1.00 91.75 73 ASP A C 1
ATOM 592 O O . ASP A 1 73 ? 0.180 4.289 -7.953 1.00 91.75 73 ASP A O 1
ATOM 596 N N . SER A 1 74 ? -2.037 4.302 -8.150 1.00 92.62 74 SER A N 1
ATOM 597 C CA . SER A 1 74 ? -2.271 4.733 -6.782 1.00 92.62 74 SER A CA 1
ATOM 598 C C . SER A 1 74 ? -3.669 4.359 -6.332 1.00 92.62 74 SER A C 1
ATOM 600 O O . SER A 1 74 ? -4.614 4.270 -7.117 1.00 92.62 74 SER A O 1
ATOM 602 N N . PHE A 1 75 ? -3.835 4.179 -5.030 1.00 92.44 75 PHE A N 1
ATOM 603 C CA . PHE A 1 75 ? -5.160 4.020 -4.455 1.00 92.44 75 PHE A CA 1
ATOM 604 C C . PHE A 1 75 ? -5.258 4.719 -3.116 1.00 92.44 75 PHE A C 1
ATOM 606 O O . PHE A 1 75 ? -4.258 5.039 -2.481 1.00 92.44 75 PHE A O 1
ATOM 613 N N . ARG A 1 76 ? -6.497 4.935 -2.676 1.00 92.88 76 ARG A N 1
ATOM 614 C CA . ARG A 1 76 ? -6.788 5.551 -1.390 1.00 92.88 76 ARG A CA 1
ATOM 615 C C . ARG A 1 76 ? -7.776 4.707 -0.604 1.00 92.88 76 ARG A C 1
ATOM 617 O O . ARG A 1 76 ? -8.820 4.323 -1.128 1.00 92.88 76 ARG A O 1
ATOM 624 N N . VAL A 1 77 ? -7.469 4.470 0.664 1.00 91.44 77 VAL A N 1
ATOM 625 C CA . VAL A 1 77 ? -8.295 3.701 1.595 1.00 91.44 77 VAL A CA 1
ATOM 626 C C . VAL A 1 77 ? -8.507 4.483 2.886 1.00 91.44 77 VAL A C 1
ATOM 628 O O . VAL A 1 77 ? -7.658 5.264 3.314 1.00 91.44 77 VAL A O 1
ATOM 631 N N . LYS A 1 78 ? -9.686 4.329 3.490 1.00 92.44 78 LYS A N 1
ATOM 632 C CA . LYS A 1 78 ? -9.994 4.919 4.792 1.00 92.44 78 LYS A CA 1
ATOM 633 C C . LYS A 1 78 ? -9.772 3.862 5.865 1.00 92.44 78 LYS A C 1
ATOM 635 O O . LYS A 1 78 ? -10.618 2.990 6.016 1.00 92.44 78 LYS A O 1
ATOM 640 N N . MET A 1 79 ? -8.674 3.981 6.600 1.00 90.50 79 MET A N 1
ATOM 641 C CA . MET A 1 79 ? -8.292 3.071 7.678 1.00 90.50 79 MET A CA 1
ATOM 642 C C . MET A 1 79 ? -8.949 3.489 8.991 1.00 90.50 79 MET A C 1
ATOM 644 O O . MET A 1 79 ? -8.940 4.673 9.342 1.00 90.50 79 MET A O 1
ATOM 648 N N . LYS A 1 80 ? -9.518 2.541 9.736 1.00 91.62 80 LYS A N 1
ATOM 649 C CA . LYS A 1 80 ? -9.955 2.731 11.128 1.00 91.62 80 LYS A CA 1
ATOM 650 C C . LYS A 1 80 ? -8.878 2.250 12.110 1.00 91.62 80 LYS A C 1
ATOM 652 O O . LYS A 1 80 ? -8.051 1.417 11.752 1.00 91.62 80 LYS A O 1
ATOM 657 N N . PRO A 1 81 ? -8.897 2.726 13.368 1.00 88.31 81 PRO A N 1
ATOM 658 C CA . PRO A 1 81 ? -7.997 2.212 14.398 1.00 88.31 81 PRO A CA 1
ATOM 659 C C . PRO A 1 81 ? -8.087 0.683 14.527 1.00 88.31 81 PRO A C 1
ATOM 661 O O . PRO A 1 81 ? -9.171 0.152 14.764 1.00 88.31 81 PRO A O 1
ATOM 664 N N . GLY A 1 82 ? -6.951 -0.003 14.368 1.00 86.44 82 GLY A N 1
ATOM 665 C CA . GLY A 1 82 ? -6.845 -1.467 14.439 1.00 86.44 82 GLY A CA 1
ATOM 666 C C . GLY A 1 82 ? -7.300 -2.226 13.185 1.00 86.44 82 GLY A C 1
ATOM 667 O O . GLY A 1 82 ? -7.324 -3.453 13.210 1.00 86.44 82 GLY A O 1
ATOM 668 N N . GLU A 1 83 ? -7.674 -1.532 12.108 1.00 88.75 83 GLU A N 1
ATOM 669 C CA . GLU A 1 83 ? -8.042 -2.160 10.835 1.00 88.75 83 GLU A CA 1
ATOM 670 C C . GLU A 1 83 ? -6.793 -2.567 10.044 1.00 88.75 83 GLU A C 1
ATOM 672 O O . GLU A 1 83 ? -5.810 -1.829 10.001 1.00 88.75 83 GLU A O 1
ATOM 677 N N . GLN A 1 84 ? -6.855 -3.736 9.410 1.00 87.81 84 GLN A N 1
ATOM 678 C CA . GLN A 1 84 ? -5.857 -4.214 8.454 1.00 87.81 84 GLN A CA 1
ATOM 679 C C . GLN A 1 84 ? -6.449 -4.127 7.047 1.00 87.81 84 GLN A C 1
ATOM 681 O O . GLN A 1 84 ? -7.657 -4.315 6.866 1.00 87.81 84 GLN A O 1
ATOM 686 N N . TYR A 1 85 ? -5.612 -3.808 6.063 1.00 87.25 85 TYR A N 1
ATOM 687 C CA . TYR A 1 85 ? -6.026 -3.709 4.670 1.00 87.25 85 TYR A CA 1
ATOM 688 C C . TYR A 1 85 ? -5.020 -4.418 3.776 1.00 87.25 85 TYR A C 1
ATOM 690 O O . TYR A 1 85 ? -3.891 -3.957 3.623 1.00 87.25 85 TYR A O 1
ATOM 698 N N . ASP A 1 86 ? -5.476 -5.503 3.161 1.00 87.19 86 ASP A N 1
ATOM 699 C CA . ASP A 1 86 ? -4.651 -6.326 2.290 1.00 87.19 86 ASP A CA 1
ATOM 700 C C . ASP A 1 86 ? -4.763 -5.851 0.840 1.00 87.19 86 ASP A C 1
ATOM 702 O O . ASP A 1 86 ? -5.855 -5.586 0.316 1.00 87.19 86 ASP A O 1
ATOM 706 N N . PHE A 1 87 ? -3.619 -5.763 0.175 1.00 87.12 87 PHE A N 1
ATOM 707 C CA . PHE A 1 87 ? -3.510 -5.482 -1.248 1.00 87.12 87 PHE A CA 1
ATOM 708 C C . PHE A 1 87 ? -2.251 -6.144 -1.808 1.00 87.12 87 PHE A C 1
ATOM 710 O O 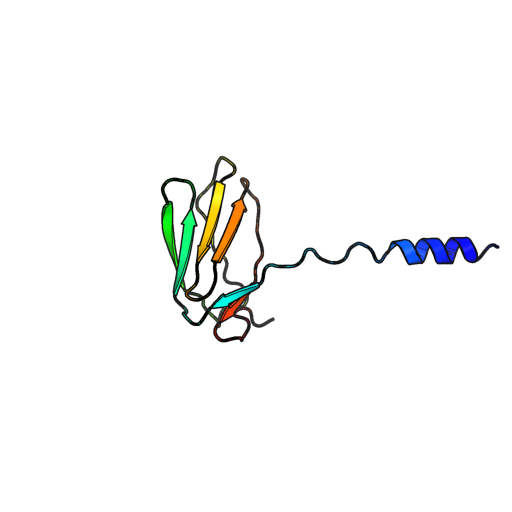. PHE A 1 87 ? -1.338 -6.493 -1.065 1.00 87.12 87 PHE A O 1
ATOM 717 N N . VAL A 1 88 ? -2.224 -6.323 -3.124 1.00 86.31 88 VAL A N 1
ATOM 718 C CA . VAL A 1 88 ? -1.120 -6.946 -3.858 1.00 86.31 88 VAL A CA 1
ATOM 719 C C . VAL A 1 88 ? -0.445 -5.894 -4.720 1.00 86.31 88 VAL A C 1
ATOM 721 O O . VAL A 1 88 ? -1.126 -5.089 -5.366 1.00 86.31 88 VAL A O 1
ATOM 724 N N . VAL A 1 89 ? 0.885 -5.924 -4.767 1.00 86.38 89 VAL A N 1
ATOM 725 C CA . VAL A 1 89 ? 1.674 -5.099 -5.678 1.00 86.38 89 VAL A CA 1
ATOM 726 C C . VAL A 1 89 ? 2.315 -5.994 -6.735 1.00 86.38 89 VAL A C 1
ATOM 728 O O . VAL A 1 89 ? 3.012 -6.949 -6.430 1.00 86.38 89 VAL A O 1
ATOM 731 N N . LEU A 1 90 ? 2.077 -5.687 -8.007 1.00 87.38 90 LEU A N 1
ATOM 732 C CA . LEU A 1 90 ? 2.730 -6.348 -9.131 1.00 87.38 90 LEU A CA 1
ATOM 733 C C . LEU A 1 90 ? 3.929 -5.511 -9.570 1.00 87.38 90 LEU A C 1
ATOM 735 O O . LEU A 1 90 ? 3.755 -4.515 -10.282 1.00 87.38 90 LEU A O 1
ATOM 739 N N . LEU A 1 91 ? 5.130 -5.921 -9.171 1.00 86.19 91 LEU A N 1
ATOM 740 C CA . LEU A 1 91 ? 6.380 -5.294 -9.585 1.00 86.19 91 LEU A CA 1
ATOM 741 C C . LEU A 1 91 ? 6.833 -5.885 -10.927 1.00 86.19 91 LEU A C 1
ATOM 743 O O . LEU A 1 91 ? 7.124 -7.073 -11.042 1.00 86.19 91 LEU A O 1
ATOM 747 N N . ASN A 1 92 ? 6.879 -5.058 -11.972 1.00 86.81 92 ASN A N 1
ATOM 748 C CA . ASN A 1 92 ? 7.211 -5.471 -13.344 1.00 86.81 92 ASN A CA 1
ATOM 749 C C . ASN A 1 92 ? 6.332 -6.618 -13.883 1.00 86.81 92 ASN A C 1
ATOM 751 O O . ASN A 1 92 ? 6.763 -7.416 -14.713 1.00 86.81 92 ASN A O 1
ATOM 755 N N . GLY A 1 93 ? 5.081 -6.700 -13.419 1.00 79.81 93 GLY A N 1
ATOM 756 C CA . GLY A 1 93 ? 4.133 -7.739 -13.830 1.00 79.81 93 GLY A CA 1
ATOM 757 C C . GLY A 1 93 ? 4.325 -9.093 -13.143 1.00 79.81 93 GLY A C 1
ATOM 758 O O . GLY A 1 93 ? 3.564 -10.013 -13.434 1.00 79.81 93 GLY A O 1
ATOM 759 N N . VAL A 1 94 ? 5.287 -9.204 -12.226 1.00 77.38 94 VAL A N 1
ATOM 760 C CA . VAL A 1 94 ? 5.435 -10.336 -11.307 1.00 77.38 94 VAL A CA 1
ATOM 761 C C . VAL A 1 94 ? 4.865 -9.917 -9.956 1.00 77.38 94 VAL A C 1
ATOM 763 O O . VAL A 1 94 ? 4.986 -8.757 -9.563 1.00 77.38 94 VAL A O 1
ATOM 766 N N . ASP A 1 95 ? 4.191 -10.835 -9.273 1.00 66.69 95 ASP A N 1
ATOM 767 C CA . ASP A 1 95 ? 3.729 -10.581 -7.912 1.00 66.69 95 ASP A CA 1
ATOM 768 C C . ASP A 1 95 ? 4.935 -10.309 -7.004 1.00 66.69 95 ASP A C 1
ATOM 770 O O . ASP A 1 95 ? 5.909 -11.063 -7.032 1.00 66.69 95 ASP A O 1
ATOM 774 N N . SER A 1 96 ? 4.903 -9.208 -6.246 1.00 59.78 96 SER A N 1
ATOM 775 C CA . SER A 1 96 ? 5.929 -8.948 -5.232 1.00 59.78 96 SER A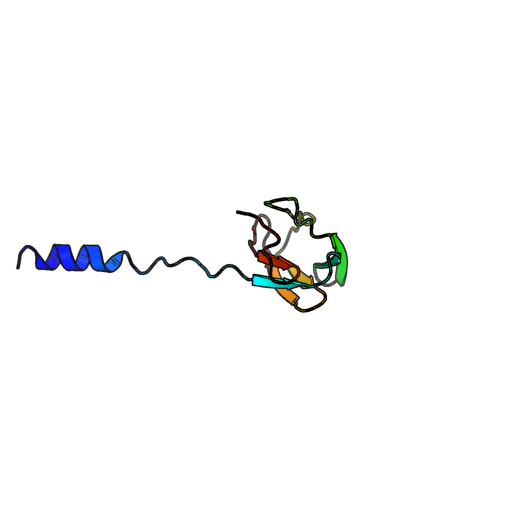 CA 1
ATOM 776 C C . SER A 1 96 ? 5.851 -9.961 -4.085 1.00 59.78 96 SER A C 1
ATOM 778 O O . SER A 1 96 ? 6.833 -10.152 -3.380 1.00 59.78 96 SER A O 1
ATOM 780 N N . CYS A 1 97 ? 4.700 -10.617 -3.913 1.00 56.91 97 CYS A N 1
ATOM 781 C CA . CYS A 1 97 ? 4.469 -11.736 -3.013 1.00 56.91 97 CYS A CA 1
ATOM 782 C C . CYS A 1 97 ? 4.618 -13.046 -3.809 1.00 56.91 97 CYS A C 1
ATOM 784 O O . CYS A 1 97 ? 3.722 -13.456 -4.547 1.00 56.91 97 CYS A O 1
ATOM 786 N N . PHE A 1 98 ? 5.762 -13.727 -3.694 1.00 42.38 98 PHE A N 1
ATOM 787 C CA . PHE A 1 98 ? 5.817 -15.138 -4.082 1.00 42.38 98 PHE A CA 1
ATOM 788 C C . PHE A 1 98 ? 4.971 -15.929 -3.073 1.00 42.38 98 PHE A C 1
ATOM 790 O O . PHE A 1 98 ? 5.229 -15.852 -1.873 1.00 42.38 98 PHE A O 1
ATOM 797 N N . THR A 1 99 ? 3.941 -16.625 -3.569 1.00 32.72 99 THR A N 1
ATOM 798 C CA . THR A 1 99 ? 3.009 -17.448 -2.774 1.00 32.72 99 THR A CA 1
ATOM 799 C C . THR A 1 99 ? 3.679 -18.458 -1.847 1.00 32.72 99 THR A C 1
ATOM 801 O O . THR A 1 99 ? 4.772 -18.966 -2.186 1.00 32.72 99 THR A O 1
#

Radius of gyration: 19.13 Å; Cα contacts (8 Å, |Δi|>4):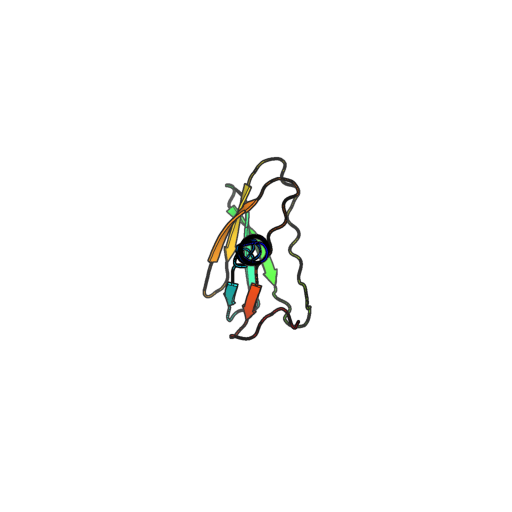 156; chains: 1; bounding box: 53×52×31 Å

Secondary structure (DSSP, 8-state):
-TTHHHHHHHHGGGG-PPPPPEEEEES-SEEEEEETTTTEEEEEE--TT-SS--------SS-EEEEEE-SS-EEEEEEPTT----EEEEETTEESS--

Mean predicted aligned error: 9.13 Å

Nearest PDB structures (foldseek):
  7skn-assembly1_B  TM=4.987E-01  e=3.721E+00  synthetic construct
  8v2c-assembly1_C  TM=3.445E-01  e=2.297E+00  Mus musculus
  3e8v-assembly1_A  TM=4.674E-01  e=9.192E+00  Bacteroides fragilis NCTC 9343
  8v2b-assembly1_C  TM=3.438E-01  e=9.192E+00  Mus musculus
  2l7y-assembly1_A  TM=3.032E-01  e=7.222E+00  Streptococcus pneumoniae